Protein AF-A0A7J2INK3-F1 (afdb_monomer_lite)

Structure (mmCIF, N/CA/C/O backbone):
data_AF-A0A7J2INK3-F1
#
_entry.id   AF-A0A7J2INK3-F1
#
loop_
_atom_site.group_PDB
_atom_site.id
_atom_site.type_symbol
_atom_site.label_atom_id
_atom_site.label_alt_id
_atom_site.label_comp_id
_atom_site.label_asym_id
_atom_site.label_entity_id
_atom_site.label_seq_id
_atom_site.pdbx_PDB_ins_code
_atom_site.Cartn_x
_atom_site.Cartn_y
_atom_site.Cartn_z
_atom_site.occupancy
_atom_site.B_iso_or_equiv
_atom_site.auth_seq_id
_atom_site.auth_comp_id
_atom_site.auth_asym_id
_atom_site.auth_atom_id
_atom_site.pdbx_PDB_model_num
ATOM 1 N N . MET A 1 1 ? -22.963 15.774 12.350 1.00 59.06 1 MET A N 1
ATOM 2 C CA . MET A 1 1 ? -22.142 16.626 11.456 1.00 59.06 1 MET A CA 1
ATOM 3 C C . MET A 1 1 ? -20.642 16.340 11.586 1.00 59.06 1 MET A C 1
ATOM 5 O O . MET A 1 1 ? -20.064 15.889 10.609 1.00 59.06 1 MET A O 1
ATOM 9 N N . MET A 1 2 ? -20.010 16.485 12.764 1.00 74.62 2 MET A N 1
ATOM 10 C CA . MET A 1 2 ? -18.551 16.261 12.910 1.00 74.62 2 MET A CA 1
ATOM 11 C C . MET A 1 2 ? -18.065 14.839 12.560 1.00 74.62 2 MET A C 1
ATOM 13 O O . MET A 1 2 ? -16.979 14.672 12.016 1.00 74.62 2 MET A O 1
ATOM 17 N N . GLU A 1 3 ? -18.871 13.806 12.815 1.00 75.12 3 GLU A N 1
ATOM 18 C CA . GLU A 1 3 ? -18.500 12.414 12.516 1.00 75.12 3 GLU A CA 1
ATOM 19 C C . GLU A 1 3 ? -18.481 12.099 11.012 1.00 75.12 3 GLU A C 1
ATOM 21 O O . GLU A 1 3 ? -17.557 11.452 10.520 1.00 75.12 3 GLU A O 1
ATOM 26 N N . GLN A 1 4 ? -19.467 12.610 10.270 1.00 75.69 4 GLN A N 1
ATOM 27 C CA . GLN A 1 4 ? -19.528 12.472 8.813 1.00 75.69 4 GLN A CA 1
ATOM 28 C C . GLN A 1 4 ? -18.353 13.193 8.147 1.00 75.69 4 GLN A C 1
ATOM 30 O O . GLN A 1 4 ? -17.7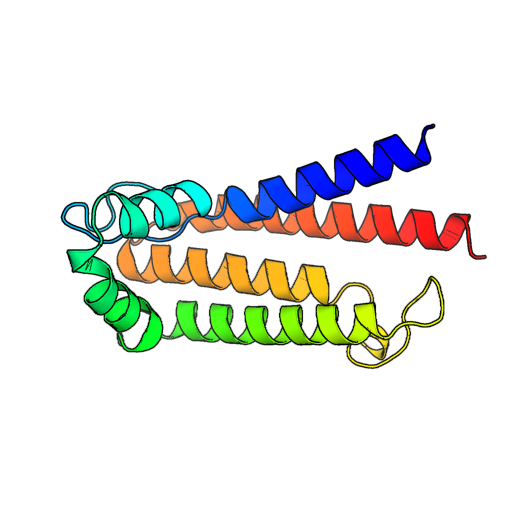30 12.630 7.252 1.00 75.69 4 GLN A O 1
ATOM 35 N N . VAL A 1 5 ? -17.994 14.383 8.645 1.00 77.19 5 VAL A N 1
ATOM 36 C CA . VAL A 1 5 ? -16.817 15.133 8.181 1.00 77.19 5 VAL A CA 1
ATOM 37 C C . VAL A 1 5 ? -15.531 14.341 8.435 1.00 77.19 5 VAL A C 1
ATOM 39 O O . VAL A 1 5 ? -14.746 14.160 7.510 1.00 77.19 5 VAL A O 1
ATOM 42 N N . ARG A 1 6 ? -15.332 13.773 9.635 1.00 82.31 6 ARG A N 1
ATOM 43 C CA . ARG A 1 6 ? -14.157 12.929 9.936 1.00 82.31 6 ARG A CA 1
ATOM 44 C C . ARG A 1 6 ? -14.067 11.721 9.007 1.00 82.31 6 ARG A C 1
ATOM 46 O O . ARG A 1 6 ? -12.996 11.433 8.482 1.00 82.31 6 ARG A O 1
ATOM 53 N N . LYS A 1 7 ? -15.179 11.005 8.818 1.00 81.94 7 LYS A N 1
ATOM 54 C CA . LYS A 1 7 ? -15.227 9.821 7.951 1.00 81.94 7 LYS A CA 1
ATOM 55 C C . LYS A 1 7 ? -14.923 10.190 6.498 1.00 81.94 7 LYS A C 1
ATOM 57 O O . LYS A 1 7 ? -14.147 9.491 5.855 1.00 81.94 7 LYS A O 1
ATOM 62 N N . ALA A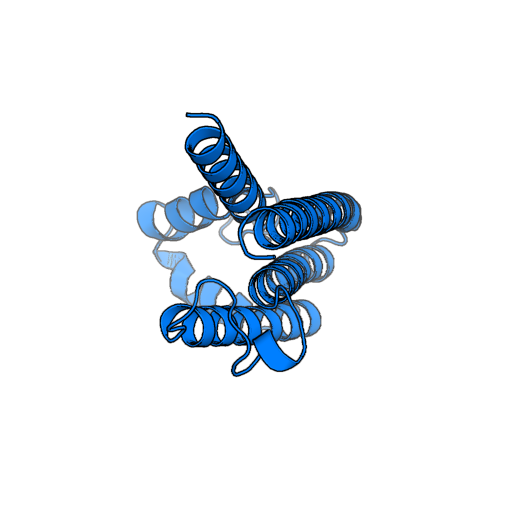 1 8 ? -15.468 11.305 6.010 1.00 79.06 8 ALA A N 1
ATOM 63 C CA . ALA A 1 8 ? -15.156 11.832 4.686 1.00 79.06 8 ALA A CA 1
ATOM 64 C C . ALA A 1 8 ? -13.663 12.167 4.554 1.00 79.06 8 ALA A C 1
ATOM 66 O O . ALA A 1 8 ? -13.025 11.694 3.621 1.00 79.06 8 ALA A O 1
ATOM 67 N N . VAL A 1 9 ? -13.079 12.882 5.522 1.00 80.75 9 VAL A N 1
ATOM 68 C CA . VAL A 1 9 ? -11.642 13.209 5.535 1.00 80.75 9 VAL A CA 1
ATOM 69 C C . VAL A 1 9 ? -10.783 11.944 5.569 1.00 80.75 9 VAL A C 1
ATOM 71 O O . VAL A 1 9 ? -9.865 11.815 4.771 1.00 80.75 9 VAL A O 1
ATOM 74 N N . SER A 1 10 ? -11.101 10.975 6.428 1.00 79.88 10 SER A N 1
ATOM 75 C CA . SER A 1 10 ? -10.382 9.695 6.514 1.00 79.88 10 SER A CA 1
ATOM 76 C C . SER A 1 10 ? -10.418 8.929 5.189 1.00 79.88 10 SER A C 1
ATOM 78 O O . SER A 1 10 ? -9.403 8.393 4.742 1.00 79.88 10 SER A O 1
ATOM 80 N N . ASN A 1 11 ? -11.576 8.902 4.528 1.00 80.25 11 ASN A N 1
ATOM 81 C CA . ASN A 1 11 ? -11.731 8.271 3.221 1.00 80.25 11 ASN A CA 1
ATOM 82 C C . ASN A 1 11 ? -10.950 9.019 2.136 1.00 80.25 11 ASN A C 1
ATOM 84 O O . ASN A 1 11 ? -10.282 8.382 1.328 1.00 80.25 11 ASN A O 1
ATOM 88 N N . ILE A 1 12 ? -10.991 10.354 2.133 1.00 81.31 12 ILE A N 1
ATOM 89 C CA . ILE A 1 12 ? -10.234 11.182 1.187 1.00 81.31 12 ILE A CA 1
ATOM 90 C C . ILE A 1 12 ? -8.735 10.954 1.374 1.00 81.31 12 ILE A C 1
ATOM 92 O O . ILE A 1 12 ? -8.048 10.673 0.401 1.00 81.31 12 ILE A O 1
ATOM 96 N N . VAL A 1 13 ? -8.232 11.003 2.610 1.00 81.62 13 VAL A N 1
ATOM 97 C CA . VAL A 1 13 ? -6.805 10.822 2.910 1.00 81.62 13 VAL A CA 1
ATOM 98 C C . VAL A 1 13 ? -6.353 9.406 2.564 1.00 81.62 13 VAL A C 1
ATOM 100 O O . VAL A 1 13 ? -5.342 9.252 1.896 1.00 81.62 13 VAL A O 1
ATOM 103 N N . SER A 1 14 ? -7.098 8.366 2.947 1.00 75.88 14 SER A N 1
ATOM 104 C CA . SER A 1 14 ? -6.736 6.981 2.594 1.00 75.88 14 SER A CA 1
ATOM 105 C C . SER A 1 14 ? -6.751 6.734 1.084 1.00 75.88 14 SER A C 1
ATOM 107 O O . SER A 1 14 ? -5.848 6.080 0.562 1.00 75.88 14 SER A O 1
ATOM 109 N N . THR A 1 15 ? -7.732 7.297 0.377 1.00 77.56 15 THR A N 1
ATOM 110 C CA . THR A 1 15 ? -7.835 7.217 -1.086 1.00 77.56 15 THR A CA 1
ATOM 111 C C . THR A 1 15 ? -6.697 7.981 -1.755 1.00 77.56 15 THR A C 1
ATOM 113 O O . THR A 1 15 ? -6.046 7.446 -2.646 1.00 77.56 15 THR A O 1
ATOM 116 N N . PHE A 1 16 ? -6.395 9.191 -1.284 1.00 79.50 16 PHE A N 1
ATOM 117 C CA . PHE A 1 16 ? -5.265 9.993 -1.748 1.00 79.50 16 PHE A CA 1
ATOM 118 C C . PHE A 1 16 ? -3.944 9.254 -1.540 1.00 79.50 16 PHE A C 1
ATOM 120 O O . PHE A 1 16 ? -3.195 9.083 -2.496 1.00 79.50 16 PHE A O 1
ATOM 127 N N . LEU A 1 17 ? -3.702 8.734 -0.331 1.00 79.69 17 LEU A N 1
ATOM 128 C CA . LEU A 1 17 ? -2.513 7.943 -0.027 1.00 79.69 17 LEU A CA 1
ATOM 129 C C . LEU A 1 17 ? -2.394 6.749 -0.967 1.00 79.69 17 LEU A C 1
ATOM 131 O O . LEU A 1 17 ? -1.298 6.481 -1.421 1.00 79.69 17 LEU A O 1
ATOM 135 N N . MET A 1 18 ? -3.488 6.067 -1.310 1.00 73.75 18 MET A N 1
ATOM 136 C CA . MET A 1 18 ? -3.448 4.927 -2.230 1.00 73.75 18 MET A CA 1
ATOM 137 C C . MET A 1 18 ? -3.226 5.334 -3.698 1.00 73.75 18 MET A C 1
ATOM 139 O O . MET A 1 18 ? -2.537 4.632 -4.431 1.00 73.75 18 MET A O 1
ATOM 143 N N . ILE A 1 19 ? -3.798 6.452 -4.148 1.00 70.81 19 ILE A N 1
ATOM 144 C CA . ILE A 1 19 ? -3.704 6.905 -5.548 1.00 70.81 19 ILE A CA 1
ATOM 145 C C . ILE A 1 19 ? -2.341 7.521 -5.850 1.00 70.81 19 ILE A C 1
ATOM 147 O O . ILE A 1 19 ? -1.807 7.322 -6.940 1.00 70.81 19 ILE A O 1
ATOM 151 N N . VAL A 1 20 ? -1.776 8.252 -4.887 1.00 69.38 20 VAL A N 1
ATOM 152 C CA . VAL A 1 20 ? -0.473 8.924 -5.006 1.00 69.38 20 VAL A CA 1
ATOM 153 C C . VAL A 1 20 ? 0.677 7.918 -4.968 1.00 69.38 20 VAL A C 1
ATOM 155 O O . VAL A 1 20 ? 1.836 8.297 -5.005 1.00 69.38 20 VAL A O 1
ATOM 158 N N . GLN A 1 21 ? 0.398 6.620 -4.932 1.00 68.81 21 GLN A N 1
ATOM 159 C CA . GLN A 1 21 ? 1.430 5.598 -4.999 1.00 68.81 21 GLN A CA 1
ATOM 160 C C . GLN A 1 21 ? 2.082 5.575 -6.374 1.00 68.81 21 GLN A C 1
ATOM 162 O O . GLN A 1 21 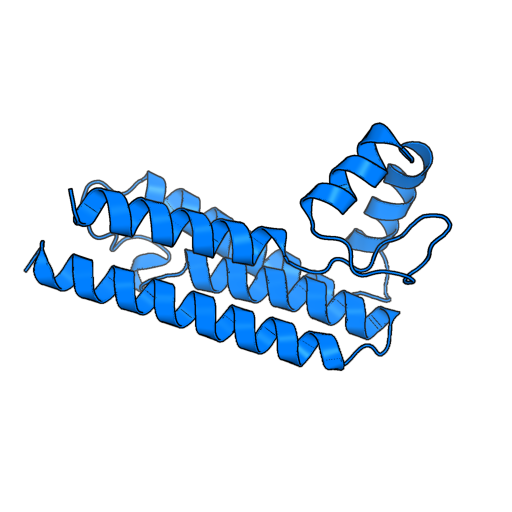? 1.440 5.791 -7.402 1.00 68.81 21 GLN A O 1
ATOM 167 N N . HIS A 1 22 ? 3.391 5.361 -6.351 1.00 67.62 22 HIS A N 1
ATOM 168 C CA . HIS A 1 22 ? 4.253 5.493 -7.511 1.00 67.62 22 HIS A CA 1
ATOM 169 C C . HIS A 1 22 ? 4.489 4.093 -8.072 1.00 67.62 22 HIS A C 1
ATOM 171 O O . HIS A 1 22 ? 5.104 3.263 -7.408 1.00 67.62 22 HIS A O 1
ATOM 177 N N . ILE A 1 23 ? 3.977 3.819 -9.271 1.00 63.94 23 ILE A N 1
ATOM 178 C CA . ILE A 1 23 ? 4.291 2.590 -10.008 1.00 63.94 23 ILE A CA 1
ATOM 179 C C . ILE A 1 23 ? 5.454 2.918 -10.948 1.00 63.94 23 ILE A C 1
ATOM 181 O O . ILE A 1 23 ? 5.406 3.959 -11.614 1.00 63.94 23 ILE A O 1
ATOM 185 N N . PRO A 1 24 ? 6.490 2.069 -11.039 1.00 59.56 24 PRO A N 1
ATOM 186 C CA . PRO A 1 24 ? 7.484 2.225 -12.088 1.00 59.56 24 PRO A CA 1
ATOM 187 C C . PRO A 1 24 ? 6.802 1.974 -13.436 1.00 59.56 24 PRO A C 1
ATOM 189 O O . PRO A 1 24 ? 6.445 0.845 -13.757 1.00 59.56 24 PRO A O 1
ATOM 192 N N . VAL A 1 25 ? 6.549 3.042 -14.196 1.00 56.94 25 VAL A N 1
ATOM 193 C CA . VAL A 1 25 ? 5.810 2.964 -15.465 1.00 56.94 25 VAL A CA 1
ATOM 194 C C . VAL A 1 25 ? 6.657 2.368 -16.582 1.00 56.94 25 VAL A C 1
ATOM 196 O O . VAL A 1 25 ? 7.845 2.697 -16.723 1.00 56.94 25 VAL A O 1
ATOM 199 N N . VAL A 1 26 ? 5.988 1.558 -17.412 1.00 54.09 26 VAL A N 1
ATOM 200 C CA . VAL A 1 26 ? 6.507 0.962 -18.641 1.00 54.09 26 VAL A CA 1
ATOM 201 C C . VAL A 1 26 ? 5.543 1.157 -19.837 1.00 54.09 26 VAL A C 1
ATOM 203 O O . VAL A 1 26 ? 4.361 1.459 -19.683 1.00 54.09 26 VAL A O 1
ATOM 206 N N . GLY A 1 27 ? 6.159 1.170 -21.025 1.00 57.12 27 GLY A N 1
ATOM 207 C CA . GLY A 1 27 ? 5.789 1.754 -22.322 1.00 57.12 27 GLY A CA 1
ATOM 208 C C . GLY A 1 27 ? 7.090 2.280 -22.979 1.00 57.12 27 GLY A C 1
ATOM 209 O O . GLY A 1 27 ? 8.168 2.013 -22.445 1.00 57.12 27 GLY A O 1
ATOM 210 N N . PRO A 1 28 ? 7.084 3.095 -24.056 1.00 46.69 28 PRO A N 1
ATOM 211 C CA . PRO A 1 28 ? 8.320 3.709 -24.590 1.00 46.69 28 PRO A CA 1
ATOM 212 C C . PRO A 1 28 ? 9.057 4.608 -23.573 1.00 46.69 28 PRO A C 1
ATOM 214 O O . PRO A 1 28 ? 10.224 4.947 -23.750 1.00 46.69 28 PRO A O 1
ATOM 217 N N . TRP A 1 29 ? 8.390 4.955 -22.473 1.00 52.16 29 TRP A N 1
ATOM 218 C CA . TRP A 1 29 ? 8.870 5.827 -21.405 1.00 52.16 29 TRP A CA 1
ATOM 219 C C . TRP A 1 29 ? 9.417 5.059 -20.200 1.00 52.16 29 TRP A C 1
ATOM 221 O O . TRP A 1 29 ? 9.220 5.500 -19.066 1.00 52.16 29 TRP A O 1
ATOM 231 N N . TYR A 1 30 ? 10.089 3.923 -20.440 1.00 51.66 30 TYR A N 1
ATOM 232 C CA . TYR A 1 30 ? 10.717 3.077 -19.418 1.00 51.66 30 TYR A CA 1
ATOM 233 C C . TYR A 1 30 ? 11.383 3.917 -18.306 1.00 51.66 30 TYR A C 1
ATOM 235 O O . TYR A 1 30 ? 12.475 4.481 -18.440 1.00 51.66 30 TYR A O 1
ATOM 243 N N . GLY A 1 31 ? 10.671 3.999 -17.179 1.00 47.53 31 GLY A N 1
ATOM 244 C CA . GLY A 1 31 ? 11.017 4.669 -15.931 1.00 47.53 31 GLY A CA 1
ATOM 245 C C . GLY A 1 31 ? 11.265 6.184 -15.952 1.00 47.53 31 GLY A C 1
ATOM 246 O O . GLY A 1 31 ? 12.032 6.654 -15.113 1.00 47.53 31 GLY A O 1
ATOM 247 N N . ILE A 1 32 ? 10.730 6.972 -16.883 1.00 40.03 32 ILE A N 1
ATOM 248 C CA . ILE A 1 32 ? 10.977 8.427 -16.814 1.00 40.03 32 ILE A CA 1
ATOM 249 C C . ILE A 1 32 ? 10.066 9.145 -15.813 1.00 40.03 32 ILE A C 1
ATOM 251 O O . ILE A 1 32 ? 10.506 10.154 -15.279 1.00 40.03 32 ILE A O 1
ATOM 255 N N . MET A 1 33 ? 8.875 8.654 -15.448 1.00 38.12 33 MET A N 1
ATOM 256 C CA . MET A 1 33 ? 8.031 9.40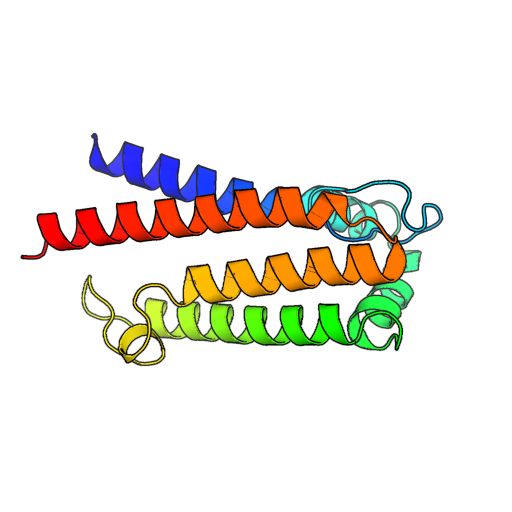3 -14.503 1.00 38.12 33 MET A CA 1
ATOM 257 C C . MET A 1 33 ? 7.180 8.525 -13.592 1.00 38.12 33 MET A C 1
ATOM 259 O O . MET A 1 33 ? 6.615 7.508 -13.986 1.00 38.12 33 MET A O 1
ATOM 263 N N . THR A 1 34 ? 7.090 8.981 -12.351 1.00 55.16 34 THR A N 1
ATOM 264 C CA . THR A 1 34 ? 6.267 8.468 -11.268 1.00 55.16 34 THR A CA 1
ATOM 265 C C . THR A 1 34 ? 4.824 8.911 -11.468 1.00 55.16 34 THR A C 1
ATOM 267 O O . THR A 1 34 ? 4.438 10.021 -11.096 1.00 55.16 34 THR A O 1
ATOM 270 N N . ILE A 1 35 ? 4.033 8.070 -12.122 1.00 58.12 35 ILE A N 1
ATOM 271 C CA . ILE A 1 35 ? 2.646 8.390 -12.445 1.00 58.12 35 ILE A CA 1
ATOM 272 C C . ILE A 1 35 ? 1.735 7.843 -11.330 1.00 58.12 35 ILE A C 1
ATOM 274 O O . ILE A 1 35 ? 1.874 6.672 -10.969 1.00 58.12 35 ILE A O 1
ATOM 278 N N . PRO A 1 36 ? 0.795 8.646 -10.790 1.00 68.31 36 PRO A N 1
ATOM 279 C CA . PRO A 1 36 ? -0.247 8.155 -9.891 1.00 68.31 36 PRO A CA 1
ATOM 280 C C . PRO A 1 36 ? -0.952 6.926 -10.470 1.00 68.31 36 PRO A C 1
ATOM 282 O O . PRO A 1 36 ? -1.251 6.898 -11.666 1.00 68.31 36 PRO A O 1
ATOM 285 N N . ILE A 1 37 ? -1.292 5.949 -9.625 1.00 70.75 37 ILE A N 1
ATOM 286 C CA . ILE A 1 37 ? -1.859 4.651 -10.045 1.00 70.75 37 ILE A CA 1
ATOM 287 C C . ILE A 1 37 ? -3.003 4.798 -11.063 1.00 70.75 37 ILE A C 1
ATOM 289 O O . ILE A 1 37 ? -3.079 4.053 -12.038 1.00 70.75 37 ILE A O 1
ATOM 293 N N . ILE A 1 38 ? -3.893 5.774 -10.864 1.00 71.75 38 ILE A N 1
ATOM 294 C CA . ILE A 1 38 ? -5.029 6.008 -11.768 1.00 71.75 38 ILE A CA 1
ATOM 295 C C . ILE A 1 38 ? -4.557 6.407 -13.165 1.00 71.75 38 ILE A C 1
ATOM 297 O O . ILE A 1 38 ? -5.045 5.871 -14.157 1.00 71.75 38 ILE A O 1
ATOM 301 N N . ILE A 1 39 ? -3.612 7.340 -13.246 1.00 75.19 39 ILE A N 1
ATOM 302 C CA . ILE A 1 39 ? -3.105 7.833 -14.525 1.00 75.19 39 ILE A CA 1
ATOM 303 C C . ILE A 1 39 ? -2.327 6.713 -15.227 1.00 75.19 39 ILE A C 1
ATOM 305 O O . ILE A 1 39 ? -2.448 6.576 -16.442 1.00 75.19 39 ILE A O 1
ATOM 309 N N . TYR A 1 40 ? -1.623 5.853 -14.482 1.00 75.50 40 TYR A N 1
ATOM 310 C CA . TYR A 1 40 ? -0.993 4.655 -15.042 1.00 75.50 40 TYR A CA 1
ATOM 311 C C . TYR A 1 40 ? -2.023 3.746 -15.726 1.00 75.50 40 TYR A C 1
ATOM 313 O O . TYR A 1 40 ? -1.892 3.472 -16.918 1.00 75.50 40 TYR A O 1
ATOM 321 N N . PHE A 1 41 ? -3.091 3.349 -15.023 1.00 76.75 41 PHE A N 1
ATOM 322 C CA . PHE A 1 41 ? -4.113 2.477 -15.613 1.00 76.75 41 PHE A CA 1
ATOM 323 C C . PHE A 1 41 ? -4.824 3.124 -16.801 1.00 76.75 41 PHE A C 1
ATOM 325 O O . PHE A 1 41 ? -5.041 2.458 -17.807 1.00 76.75 41 PHE A O 1
ATOM 332 N N . VAL A 1 42 ? -5.149 4.417 -16.724 1.00 82.00 42 VAL A N 1
ATOM 333 C CA . VAL A 1 42 ? -5.733 5.156 -17.856 1.00 82.00 42 VAL A CA 1
ATOM 334 C C . VAL A 1 42 ? -4.794 5.136 -19.062 1.00 82.00 42 VAL A C 1
ATOM 336 O O . VAL A 1 42 ? -5.241 4.894 -20.180 1.00 82.00 42 VAL A O 1
ATOM 339 N N . THR A 1 43 ? -3.497 5.339 -18.842 1.00 78.94 43 THR A N 1
ATOM 340 C CA . THR A 1 43 ? -2.498 5.369 -19.916 1.00 78.94 43 THR A CA 1
ATOM 341 C C . THR A 1 43 ? -2.357 3.995 -20.569 1.00 78.94 43 THR A C 1
ATOM 343 O O . THR A 1 43 ? -2.477 3.881 -21.785 1.00 78.94 43 THR A O 1
ATOM 346 N N . VAL A 1 44 ? -2.179 2.937 -19.778 1.00 79.25 44 VAL A N 1
ATOM 347 C CA . VAL A 1 44 ? -2.016 1.568 -20.296 1.00 79.25 44 VAL A CA 1
ATOM 348 C C . VAL A 1 44 ? -3.293 1.055 -20.967 1.00 79.25 44 VAL A C 1
ATOM 350 O O . VAL A 1 44 ? -3.215 0.399 -21.997 1.00 79.25 44 VAL A O 1
ATOM 353 N N . LEU A 1 45 ? -4.477 1.354 -20.426 1.00 84.00 45 LEU A N 1
ATOM 354 C CA . LEU A 1 45 ? -5.733 0.818 -20.961 1.00 84.00 45 LEU A CA 1
ATOM 355 C C . LEU A 1 45 ? -6.277 1.610 -22.154 1.00 84.00 45 LEU A C 1
ATOM 357 O O . LEU A 1 45 ? -6.868 1.007 -23.046 1.00 84.00 45 LEU A O 1
ATOM 361 N N . LEU A 1 46 ? -6.135 2.942 -22.156 1.00 86.38 46 LEU A N 1
ATOM 362 C CA . LEU A 1 46 ? -6.767 3.804 -23.164 1.00 86.38 46 LEU A CA 1
ATOM 363 C C . LEU A 1 46 ? -5.790 4.354 -24.205 1.00 86.38 46 LEU A C 1
ATOM 365 O O . LEU A 1 46 ? -6.218 4.642 -25.319 1.00 86.38 46 LEU A O 1
ATOM 369 N N . VAL A 1 47 ? -4.512 4.532 -23.853 1.00 84.94 47 VAL A N 1
ATOM 370 C CA . VAL A 1 47 ? -3.512 5.159 -24.738 1.00 84.94 47 VAL A CA 1
ATOM 371 C C . VAL A 1 47 ? -2.583 4.117 -25.357 1.00 84.94 47 VAL A C 1
ATOM 373 O O . VAL A 1 47 ? -2.298 4.198 -26.546 1.00 84.94 47 VAL A O 1
ATOM 376 N N . HIS A 1 48 ? -2.146 3.141 -24.558 1.00 83.25 48 HIS A N 1
ATOM 377 C CA . HIS A 1 48 ? -1.115 2.162 -24.912 1.00 83.25 48 HIS A CA 1
ATOM 378 C C . HIS A 1 48 ? -1.535 0.699 -24.650 1.00 83.25 48 HIS A C 1
ATOM 380 O O . HIS A 1 48 ? -0.801 -0.045 -23.984 1.00 83.25 48 HIS A O 1
ATOM 386 N N . PRO A 1 49 ? -2.706 0.250 -25.148 1.00 87.25 49 PRO A N 1
ATOM 387 C CA . PRO A 1 49 ? -3.208 -1.103 -24.897 1.00 87.25 49 PRO A CA 1
ATOM 388 C C . PRO A 1 49 ? -2.291 -2.206 -25.444 1.00 87.25 49 PRO A C 1
ATOM 390 O O . PRO A 1 49 ? -2.292 -3.326 -24.927 1.00 87.25 49 PRO A O 1
ATOM 393 N N . GLU A 1 50 ? -1.475 -1.905 -26.454 1.00 86.12 50 GLU A N 1
ATOM 394 C CA . GLU A 1 50 ? -0.501 -2.823 -27.044 1.00 86.12 50 GLU A CA 1
ATOM 395 C C . GLU A 1 50 ? 0.561 -3.311 -26.045 1.00 86.12 50 GLU A C 1
ATOM 397 O O . GLU A 1 50 ? 1.102 -4.404 -26.217 1.00 86.12 50 GLU A O 1
ATOM 402 N N . PHE A 1 51 ? 0.815 -2.557 -24.970 1.00 82.69 51 PHE A N 1
ATOM 403 C CA . PHE A 1 51 ? 1.806 -2.911 -23.952 1.00 82.69 51 PHE A CA 1
ATOM 404 C C . PHE A 1 51 ? 1.236 -3.741 -22.792 1.00 82.69 51 PHE A C 1
ATOM 406 O O . PHE A 1 51 ? 2.015 -4.246 -21.986 1.00 82.69 51 PHE A O 1
ATOM 413 N N . ILE A 1 52 ? -0.084 -3.960 -22.700 1.00 83.19 52 ILE A N 1
ATOM 414 C CA . ILE A 1 52 ? -0.715 -4.667 -21.562 1.00 83.19 52 ILE A CA 1
ATOM 415 C C . ILE A 1 52 ? -0.058 -6.028 -21.290 1.00 83.19 52 ILE A C 1
ATOM 417 O O . ILE A 1 52 ? 0.215 -6.377 -20.141 1.00 83.19 52 ILE A O 1
ATOM 421 N N . SER A 1 53 ? 0.213 -6.810 -22.336 1.00 83.62 53 SER A N 1
ATOM 422 C CA . SER A 1 53 ? 0.825 -8.135 -22.193 1.00 83.62 53 SER A CA 1
ATOM 423 C C . SER A 1 53 ? 2.257 -8.049 -21.661 1.00 83.62 53 SER A C 1
ATOM 425 O O . SER A 1 53 ? 2.614 -8.795 -20.747 1.00 83.62 53 SER A O 1
ATOM 427 N N . SER A 1 54 ? 3.063 -7.114 -22.173 1.00 80.88 54 SER A N 1
ATOM 428 C CA . SER A 1 54 ? 4.418 -6.867 -21.678 1.00 80.88 54 SER A CA 1
ATOM 429 C C . SER A 1 54 ? 4.424 -6.326 -20.249 1.00 80.88 54 SER A C 1
ATOM 431 O O . SER A 1 54 ? 5.266 -6.757 -19.465 1.00 80.88 54 SER A O 1
ATOM 433 N N . GLU A 1 55 ? 3.463 -5.474 -19.878 1.00 78.00 55 GLU A N 1
ATOM 434 C CA . GLU A 1 55 ? 3.312 -4.950 -18.514 1.00 78.00 55 GLU A CA 1
ATOM 435 C C . GLU A 1 55 ? 3.035 -6.081 -17.528 1.00 78.00 55 GLU A C 1
ATOM 437 O O . GLU A 1 55 ? 3.736 -6.238 -16.528 1.00 78.00 55 GLU A O 1
ATOM 442 N N . LEU A 1 56 ? 2.040 -6.919 -17.832 1.00 81.81 56 LEU A N 1
ATOM 443 C CA . LEU A 1 56 ? 1.721 -8.078 -17.006 1.00 81.81 56 LEU A CA 1
ATOM 444 C C . LEU A 1 56 ? 2.913 -9.033 -16.939 1.00 81.81 56 LEU A C 1
ATOM 446 O O . LEU A 1 56 ? 3.234 -9.543 -15.865 1.00 81.81 56 LEU A O 1
ATOM 450 N N . SER A 1 57 ? 3.611 -9.234 -18.059 1.00 83.94 57 SER A N 1
ATOM 451 C CA . SER A 1 57 ? 4.801 -10.077 -18.082 1.00 83.94 57 SER A CA 1
ATOM 452 C C . SER A 1 57 ? 5.901 -9.548 -17.168 1.00 83.94 57 SER A C 1
ATOM 454 O O . SER A 1 57 ? 6.511 -10.301 -16.406 1.00 83.94 57 SER A O 1
ATOM 456 N N . LEU A 1 58 ? 6.146 -8.245 -17.218 1.00 79.44 58 LEU A N 1
ATOM 457 C CA . LEU A 1 58 ? 7.169 -7.598 -16.423 1.00 79.44 58 LEU A CA 1
ATOM 458 C C . LEU A 1 58 ? 6.799 -7.615 -14.932 1.00 79.44 58 LEU A C 1
ATOM 460 O O . LEU A 1 58 ? 7.594 -8.064 -14.106 1.00 79.44 58 LEU A O 1
ATOM 464 N N . LEU A 1 59 ? 5.579 -7.201 -14.589 1.00 77.19 59 LEU A N 1
ATOM 465 C CA . LEU A 1 59 ? 5.116 -7.118 -13.205 1.00 77.19 59 LEU A CA 1
ATOM 466 C C . LEU A 1 59 ? 5.014 -8.494 -12.543 1.00 77.19 59 LEU A C 1
ATOM 468 O O . LEU A 1 59 ? 5.404 -8.631 -11.385 1.00 77.19 59 LEU A O 1
ATOM 472 N N . PHE A 1 60 ? 4.534 -9.522 -13.250 1.00 80.56 60 PHE A N 1
ATOM 473 C CA . PHE A 1 60 ? 4.259 -10.832 -12.648 1.00 80.56 60 PHE A CA 1
ATOM 474 C C . PHE A 1 60 ? 5.344 -11.886 -12.877 1.00 80.56 60 PHE A C 1
ATOM 476 O O . PHE A 1 60 ? 5.477 -12.771 -12.031 1.00 80.56 60 PHE A O 1
ATOM 483 N N . PHE A 1 61 ? 6.158 -11.781 -13.934 1.00 84.88 61 PHE A N 1
ATOM 484 C CA . PHE A 1 61 ? 7.129 -12.829 -14.291 1.00 84.88 61 PHE A CA 1
ATOM 485 C C . PHE A 1 61 ? 8.588 -12.361 -14.388 1.00 84.88 61 PHE A C 1
ATOM 487 O O . PHE A 1 61 ? 9.482 -13.204 -14.420 1.00 84.88 61 PHE A O 1
ATOM 494 N N . SER A 1 62 ? 8.878 -11.055 -14.360 1.00 83.19 62 SER A N 1
ATOM 495 C CA . SER A 1 62 ? 10.269 -10.578 -14.402 1.00 83.19 62 SER A CA 1
ATOM 496 C C . SER A 1 62 ? 11.070 -10.981 -13.162 1.00 83.19 62 SER A C 1
ATOM 498 O O . SER A 1 62 ? 10.565 -10.936 -12.037 1.00 83.19 62 SER A O 1
ATOM 500 N N . TRP A 1 63 ? 12.344 -11.320 -13.357 1.00 84.94 63 TRP A N 1
ATOM 501 C CA . TRP A 1 63 ? 13.307 -11.540 -12.273 1.00 84.94 63 TRP A CA 1
ATOM 502 C C . TRP A 1 63 ? 13.820 -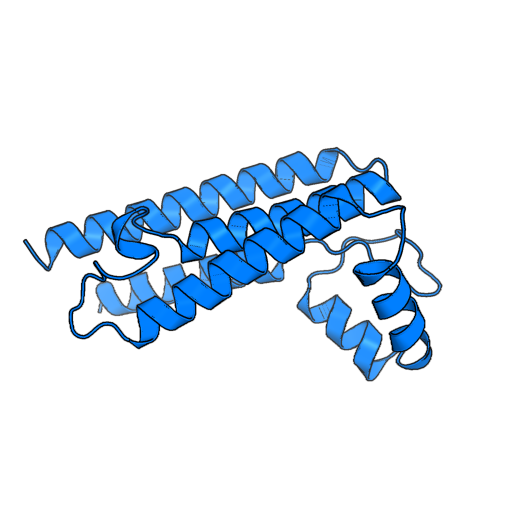10.230 -11.661 1.00 84.94 63 TRP A C 1
ATOM 504 O O . TRP A 1 63 ? 14.354 -10.249 -10.559 1.00 84.94 63 TRP A O 1
ATOM 514 N N . HIS A 1 64 ? 13.633 -9.088 -12.333 1.00 82.06 64 HIS A N 1
ATOM 515 C CA . HIS A 1 64 ? 14.067 -7.788 -11.807 1.00 82.06 64 HIS A CA 1
ATOM 516 C C . HIS A 1 64 ? 13.273 -7.336 -10.576 1.00 82.06 64 HIS A C 1
ATOM 518 O O . HIS A 1 64 ? 13.785 -6.552 -9.793 1.00 82.06 64 HIS A O 1
ATOM 524 N N . PHE A 1 65 ? 12.037 -7.817 -10.403 1.00 86.50 65 PHE A N 1
ATOM 525 C CA . PHE A 1 65 ? 11.091 -7.287 -9.413 1.00 86.50 65 PHE A CA 1
ATOM 526 C C . PHE A 1 65 ? 10.730 -8.281 -8.317 1.00 86.50 65 PHE A C 1
ATOM 528 O O . PHE A 1 65 ? 9.613 -8.267 -7.809 1.00 86.50 65 PHE A O 1
ATOM 535 N N . ILE A 1 66 ? 11.617 -9.216 -7.979 1.00 89.50 66 ILE A N 1
ATOM 536 C CA . ILE A 1 66 ? 11.275 -10.302 -7.050 1.00 89.50 66 ILE A CA 1
ATOM 537 C C . ILE A 1 66 ? 10.919 -9.748 -5.667 1.00 89.50 66 ILE A C 1
ATOM 539 O O . ILE A 1 66 ? 9.903 -10.162 -5.097 1.00 89.50 66 ILE A O 1
ATOM 543 N N . PHE A 1 67 ? 11.694 -8.805 -5.124 1.00 91.25 67 PHE A N 1
ATOM 544 C CA . PHE A 1 67 ? 11.427 -8.282 -3.783 1.00 91.25 67 PHE A CA 1
ATOM 545 C C . PHE A 1 67 ? 10.198 -7.378 -3.787 1.00 91.25 67 PHE A C 1
ATOM 547 O O . PHE A 1 67 ? 9.285 -7.579 -2.980 1.00 91.25 67 PHE A O 1
ATOM 554 N N . GLY A 1 68 ? 10.107 -6.452 -4.743 1.00 90.81 68 GLY A N 1
ATOM 555 C CA . GLY A 1 68 ? 8.924 -5.613 -4.884 1.00 90.81 68 GLY A CA 1
ATOM 556 C C . GLY A 1 68 ? 7.643 -6.423 -5.115 1.00 90.81 68 GLY A C 1
ATOM 557 O O . GLY A 1 68 ? 6.623 -6.169 -4.469 1.00 90.81 68 GLY A O 1
ATOM 558 N N . ARG A 1 69 ? 7.691 -7.467 -5.954 1.00 90.19 69 ARG A N 1
ATOM 559 C CA . ARG A 1 69 ? 6.542 -8.343 -6.261 1.00 90.19 69 ARG A CA 1
ATOM 560 C C . ARG A 1 69 ? 6.106 -9.168 -5.072 1.00 90.19 69 ARG A C 1
ATOM 562 O O . ARG A 1 69 ? 4.909 -9.268 -4.816 1.00 90.19 69 ARG A O 1
ATOM 569 N N . THR A 1 70 ? 7.046 -9.776 -4.359 1.00 93.75 70 THR A N 1
ATOM 570 C CA . THR A 1 70 ? 6.708 -10.590 -3.184 1.00 93.75 70 THR A CA 1
ATOM 571 C C . THR A 1 70 ? 6.035 -9.739 -2.112 1.00 93.75 70 THR A C 1
ATOM 573 O O . THR A 1 70 ? 4.998 -10.150 -1.590 1.00 93.75 70 THR A O 1
ATOM 576 N N . MET A 1 71 ? 6.537 -8.525 -1.860 1.00 94.69 71 MET A N 1
ATOM 577 C CA . MET A 1 71 ? 5.881 -7.570 -0.964 1.00 94.69 71 MET A CA 1
ATOM 578 C C . MET A 1 71 ? 4.505 -7.163 -1.486 1.00 94.69 71 MET A C 1
ATOM 580 O O . MET A 1 71 ? 3.522 -7.307 -0.762 1.00 94.69 71 MET A O 1
ATOM 584 N N . PHE A 1 72 ? 4.394 -6.756 -2.751 1.00 91.56 72 PHE A N 1
ATOM 585 C CA . PHE A 1 72 ? 3.113 -6.390 -3.356 1.00 91.56 72 PHE A CA 1
ATOM 586 C C . PHE A 1 72 ? 2.053 -7.495 -3.195 1.00 91.56 72 PHE A C 1
ATOM 588 O O . PHE A 1 72 ? 0.960 -7.236 -2.688 1.00 91.56 72 PHE A O 1
ATOM 595 N N . LEU A 1 73 ? 2.381 -8.738 -3.561 1.00 93.62 73 LEU A N 1
ATOM 596 C CA . LEU A 1 73 ? 1.457 -9.874 -3.482 1.00 93.62 73 LEU A CA 1
ATOM 597 C C . LEU A 1 73 ? 1.094 -10.229 -2.034 1.00 93.62 73 LEU A C 1
ATOM 599 O O . LEU A 1 73 ? -0.072 -10.520 -1.746 1.00 93.62 73 LEU A O 1
ATOM 603 N N . ALA A 1 74 ? 2.059 -10.178 -1.112 1.00 96.62 74 ALA A N 1
ATOM 604 C CA . ALA A 1 74 ? 1.810 -10.414 0.308 1.00 96.62 74 ALA A CA 1
ATOM 605 C C . ALA A 1 74 ? 0.869 -9.348 0.891 1.00 96.62 74 ALA A C 1
ATOM 607 O O . ALA A 1 74 ? -0.133 -9.682 1.530 1.00 96.62 74 ALA A O 1
ATOM 608 N N . GLY A 1 75 ? 1.143 -8.071 0.616 1.00 96.12 75 GLY A N 1
ATOM 609 C CA . GLY A 1 75 ? 0.309 -6.952 1.046 1.00 96.12 75 GLY A CA 1
ATOM 610 C C . GLY A 1 75 ? -1.102 -7.025 0.470 1.00 96.12 75 GLY A C 1
ATOM 611 O O . GLY A 1 75 ? -2.076 -6.872 1.210 1.00 96.12 75 GLY A O 1
ATOM 612 N N . LEU A 1 76 ? -1.224 -7.333 -0.825 1.00 94.06 76 LEU A N 1
ATOM 613 C CA . LEU A 1 76 ? -2.512 -7.482 -1.499 1.00 94.06 76 LEU A CA 1
ATOM 614 C C . LEU A 1 76 ? -3.325 -8.618 -0.871 1.00 94.06 76 LEU A C 1
ATOM 616 O O . LEU A 1 76 ? -4.511 -8.449 -0.591 1.00 94.06 76 LEU A O 1
ATOM 620 N N . THR A 1 77 ? -2.681 -9.748 -0.575 1.00 96.81 77 THR A N 1
ATOM 621 C CA . THR A 1 77 ? -3.327 -10.882 0.099 1.00 96.81 77 THR A CA 1
ATOM 622 C C . THR A 1 77 ? -3.838 -10.486 1.485 1.00 96.81 77 THR A C 1
ATOM 624 O O . THR A 1 77 ? -5.003 -10.732 1.803 1.00 96.81 77 THR A O 1
ATOM 627 N N . ILE A 1 78 ? -3.010 -9.814 2.294 1.00 97.19 78 ILE A N 1
ATOM 628 C CA . ILE A 1 78 ? -3.407 -9.315 3.621 1.00 97.19 78 ILE A CA 1
ATOM 629 C C . ILE A 1 78 ? -4.591 -8.349 3.502 1.00 97.19 78 ILE A C 1
ATOM 631 O O . ILE A 1 78 ? -5.564 -8.484 4.244 1.00 97.19 78 ILE A O 1
ATOM 635 N N . PHE A 1 79 ? -4.540 -7.408 2.557 1.00 95.12 79 PHE A N 1
ATOM 636 C CA . PHE A 1 79 ? -5.604 -6.431 2.340 1.00 95.12 79 PHE A CA 1
ATOM 637 C C . PHE A 1 79 ? -6.928 -7.093 1.938 1.00 95.12 79 PHE A C 1
ATOM 639 O O . PHE A 1 79 ? -7.972 -6.771 2.507 1.00 95.12 79 PHE A O 1
ATOM 646 N N . LEU A 1 80 ? -6.905 -8.044 1.001 1.00 95.50 80 LEU A N 1
ATOM 647 C CA . LEU A 1 80 ? -8.109 -8.745 0.545 1.00 95.50 80 LEU A CA 1
ATOM 648 C C . LEU A 1 80 ? -8.717 -9.619 1.649 1.00 95.50 80 LEU A C 1
ATOM 650 O O . LEU A 1 80 ? -9.940 -9.626 1.827 1.00 95.50 80 LEU A O 1
ATOM 654 N N . LEU A 1 81 ? -7.883 -10.310 2.431 1.00 95.50 81 LEU A N 1
ATOM 655 C CA . LEU A 1 81 ? -8.335 -11.065 3.600 1.00 95.50 81 LEU A CA 1
ATOM 656 C C . LEU A 1 81 ? -8.930 -10.138 4.665 1.00 95.50 81 LEU A C 1
ATOM 658 O O . LEU A 1 81 ? -10.022 -10.414 5.162 1.00 95.50 81 LEU A O 1
ATOM 662 N N . ALA A 1 82 ? -8.275 -9.010 4.953 1.00 94.25 82 ALA A N 1
ATOM 663 C CA . ALA A 1 82 ? -8.786 -7.995 5.868 1.00 94.25 82 ALA A CA 1
ATOM 664 C C . ALA A 1 82 ? -10.144 -7.466 5.394 1.00 94.25 82 ALA A C 1
ATOM 666 O O . ALA A 1 82 ? -11.104 -7.465 6.158 1.00 94.25 82 ALA A O 1
ATOM 667 N N . LEU A 1 83 ? -10.277 -7.110 4.116 1.00 92.81 83 LEU A N 1
ATOM 668 C CA . LEU A 1 83 ? -11.539 -6.649 3.543 1.00 92.81 83 LEU A CA 1
ATOM 669 C C . LEU A 1 83 ? -12.639 -7.715 3.652 1.00 92.81 83 LEU A C 1
ATOM 671 O O . LEU A 1 83 ? -13.773 -7.398 4.018 1.00 92.81 83 LEU A O 1
ATOM 675 N N . SER A 1 84 ? -12.308 -8.978 3.379 1.00 93.44 84 SER A N 1
ATOM 676 C CA . SER A 1 84 ? -13.234 -10.105 3.523 1.00 93.44 84 SER A CA 1
ATOM 677 C C . SER A 1 84 ? -13.681 -10.300 4.977 1.00 93.44 84 SER A C 1
ATOM 679 O O . SER A 1 84 ? -14.882 -10.386 5.242 1.00 93.44 84 SER A O 1
ATOM 681 N N . ASN A 1 85 ? -12.749 -10.295 5.938 1.00 91.94 85 ASN A N 1
ATOM 682 C CA . ASN A 1 85 ? -13.069 -10.380 7.366 1.00 91.94 85 ASN A CA 1
ATOM 683 C C . ASN A 1 85 ? -13.919 -9.188 7.825 1.00 91.94 85 ASN A C 1
ATOM 685 O O . ASN A 1 85 ? -14.913 -9.375 8.522 1.00 91.94 85 ASN A O 1
ATOM 689 N N . PHE A 1 86 ? -13.572 -7.979 7.385 1.00 89.00 86 PHE A N 1
ATOM 690 C CA . PHE A 1 86 ? -14.280 -6.754 7.735 1.00 89.00 86 PHE A CA 1
ATOM 691 C C . PHE A 1 86 ? -15.718 -6.755 7.218 1.00 89.00 86 PHE A C 1
ATOM 693 O O . PHE A 1 86 ? -16.617 -6.330 7.938 1.00 89.00 86 PHE A O 1
ATOM 700 N N . ARG A 1 87 ? -15.964 -7.251 5.998 1.00 89.00 87 ARG A N 1
ATOM 701 C CA . ARG A 1 87 ? -17.319 -7.378 5.430 1.00 89.00 87 ARG A CA 1
ATOM 702 C C . ARG A 1 87 ? -18.193 -8.384 6.179 1.00 89.00 87 ARG A C 1
ATOM 704 O O . ARG A 1 87 ? -19.405 -8.222 6.190 1.00 89.00 87 ARG A O 1
ATOM 711 N N . LYS A 1 88 ? -17.588 -9.399 6.799 1.00 88.19 88 LYS A N 1
ATOM 712 C CA . LYS A 1 88 ? -18.292 -10.434 7.574 1.00 88.19 88 LYS A CA 1
ATOM 713 C C . LYS A 1 88 ? -18.563 -10.035 9.028 1.00 88.19 88 LYS A C 1
ATOM 715 O O . LYS A 1 88 ? -19.148 -10.827 9.762 1.00 88.19 88 LYS A O 1
ATOM 720 N N . ARG A 1 89 ? -18.124 -8.852 9.474 1.00 86.19 89 ARG A N 1
ATOM 721 C CA . ARG A 1 89 ? -18.330 -8.420 10.861 1.00 86.19 89 ARG A CA 1
ATOM 722 C C . ARG A 1 89 ? -19.814 -8.175 11.140 1.00 86.19 89 ARG A C 1
ATOM 724 O O . ARG A 1 89 ? -20.504 -7.547 10.342 1.00 86.19 89 ARG A O 1
ATOM 731 N N . THR A 1 90 ? -20.272 -8.627 12.299 1.00 84.12 90 THR A N 1
ATOM 732 C CA . THR A 1 90 ? -21.628 -8.373 12.810 1.00 84.12 90 THR A CA 1
ATOM 733 C C . THR A 1 90 ? -21.664 -7.214 13.803 1.00 84.12 90 THR A C 1
ATOM 735 O O . THR A 1 90 ? -22.713 -6.620 14.026 1.00 84.12 90 THR A O 1
ATOM 738 N N . THR A 1 91 ? -20.512 -6.857 14.371 1.00 84.38 91 THR A N 1
ATOM 739 C CA . THR A 1 91 ? -20.340 -5.775 15.342 1.00 84.38 91 THR A CA 1
ATOM 740 C C . THR A 1 91 ? -19.508 -4.625 14.767 1.00 84.38 91 THR A C 1
ATOM 742 O O . THR A 1 91 ? -18.727 -4.829 13.831 1.00 84.38 91 THR A O 1
ATOM 745 N N . PRO A 1 92 ? -19.621 -3.404 15.327 1.00 79.06 92 PRO A N 1
ATOM 746 C CA . PRO A 1 92 ? -18.793 -2.267 14.918 1.00 79.06 92 PRO A CA 1
ATOM 747 C C . PRO A 1 92 ? -17.289 -2.550 15.024 1.00 79.06 92 PRO A C 1
ATOM 749 O O . PRO A 1 92 ? -16.524 -2.149 14.148 1.00 79.06 92 PRO A O 1
ATOM 752 N N . ILE A 1 93 ? -16.884 -3.296 16.056 1.00 83.56 93 ILE A N 1
ATOM 753 C CA . ILE A 1 93 ? -15.508 -3.746 16.273 1.00 83.56 93 ILE A CA 1
ATOM 754 C C . ILE A 1 93 ? -15.369 -5.156 15.704 1.00 83.56 93 ILE A C 1
ATOM 756 O O . ILE A 1 93 ? -16.039 -6.082 16.159 1.00 83.56 93 ILE A O 1
ATOM 760 N N . SER A 1 94 ? -14.504 -5.317 14.704 1.00 83.69 94 SER A N 1
ATOM 761 C CA . SER A 1 94 ? -14.158 -6.631 14.162 1.00 83.69 94 SER A CA 1
ATOM 762 C C . SER A 1 94 ? -13.137 -7.307 15.076 1.00 83.69 94 SER A C 1
ATOM 764 O O . SER A 1 94 ? -12.094 -6.727 15.354 1.00 83.69 94 SER A O 1
ATOM 766 N N . THR A 1 95 ? -13.418 -8.529 15.525 1.00 87.62 95 THR A N 1
ATOM 767 C CA . THR A 1 95 ? -12.517 -9.338 16.376 1.00 87.62 95 THR A CA 1
ATOM 768 C C . THR A 1 95 ? -12.219 -10.715 15.777 1.00 87.62 95 THR A C 1
ATOM 770 O O . THR A 1 95 ? -11.585 -11.554 16.410 1.00 87.62 95 THR A O 1
ATOM 773 N N . TYR A 1 96 ? -12.658 -10.957 14.538 1.00 87.88 96 TYR A N 1
ATOM 774 C CA . TYR A 1 96 ? -12.532 -12.236 13.841 1.00 87.88 96 TYR A CA 1
ATOM 775 C C . TYR A 1 96 ? -11.480 -12.190 12.721 1.00 87.88 96 TYR A C 1
ATOM 777 O O . TYR A 1 96 ? -11.278 -11.165 12.061 1.00 87.88 96 TYR A O 1
ATOM 785 N N . GLY A 1 97 ? -10.839 -13.331 12.454 1.00 90.94 97 GLY A N 1
ATOM 786 C CA . GLY A 1 97 ? -9.849 -13.471 11.385 1.00 90.94 97 GLY A CA 1
ATOM 787 C C . GLY A 1 97 ? -8.602 -12.632 11.652 1.00 90.94 97 GLY A C 1
ATOM 788 O O . GLY A 1 97 ? -8.080 -12.641 12.761 1.00 90.94 97 GLY A O 1
ATOM 789 N N . LEU A 1 98 ? -8.119 -11.877 10.659 1.00 92.69 98 LEU A N 1
ATOM 790 C CA . LEU A 1 98 ? -6.927 -11.033 10.844 1.00 92.69 98 LEU A CA 1
ATOM 791 C C . LEU A 1 98 ? -7.097 -9.972 11.944 1.00 92.69 98 LEU A C 1
ATOM 793 O O . LEU A 1 98 ? -6.124 -9.625 12.615 1.00 92.69 98 LEU A O 1
ATOM 797 N N . TYR A 1 99 ? -8.333 -9.519 12.175 1.00 92.25 99 TYR A N 1
ATOM 798 C CA . TYR A 1 99 ? -8.644 -8.540 13.216 1.00 92.25 99 TYR A CA 1
ATOM 799 C C . TYR A 1 99 ? -8.479 -9.081 14.642 1.00 92.25 99 TYR A C 1
ATOM 801 O O . TYR A 1 99 ? -8.397 -8.295 15.580 1.00 92.25 99 TYR A O 1
ATOM 809 N N . SER A 1 100 ? -8.381 -10.404 14.826 1.00 91.88 100 SER A N 1
ATOM 810 C CA . SER A 1 100 ? -8.090 -10.998 16.137 1.00 91.88 100 SER A CA 1
ATOM 811 C C . SER A 1 100 ? -6.612 -10.876 16.531 1.00 91.88 100 SER A C 1
ATOM 813 O O . SER A 1 100 ? -6.263 -11.133 17.680 1.00 91.88 100 SER A O 1
ATOM 815 N N . LYS A 1 101 ? -5.730 -10.546 15.576 1.00 94.38 101 LYS A N 1
ATOM 816 C CA . LYS A 1 101 ? -4.273 -10.452 15.775 1.00 94.38 101 LYS A CA 1
ATOM 817 C C . LYS A 1 101 ? -3.758 -9.025 15.629 1.00 94.38 101 LYS A C 1
ATOM 819 O O . LYS A 1 101 ? -2.853 -8.619 16.346 1.00 94.38 101 LYS A O 1
ATOM 824 N N . ILE A 1 102 ? -4.308 -8.279 14.674 1.00 93.19 102 ILE A N 1
ATOM 825 C CA . ILE A 1 102 ? -3.874 -6.926 14.322 1.00 93.19 102 ILE A CA 1
ATOM 826 C C . ILE A 1 102 ? -5.123 -6.058 14.232 1.00 93.19 102 ILE A C 1
ATOM 828 O O . ILE A 1 102 ? -6.087 -6.460 13.596 1.00 93.19 102 ILE A O 1
ATOM 832 N N . ARG A 1 103 ? -5.124 -4.866 14.840 1.00 91.06 103 ARG A N 1
ATOM 833 C CA . ARG A 1 103 ? -6.321 -4.000 14.886 1.00 91.06 103 ARG A CA 1
ATOM 834 C C . ARG A 1 103 ? -6.693 -3.382 13.534 1.00 91.06 103 ARG A C 1
ATOM 836 O O . ARG A 1 103 ? -7.873 -3.230 13.239 1.00 91.06 103 ARG A O 1
ATOM 843 N N . HIS A 1 104 ? -5.700 -3.089 12.693 1.00 92.81 104 HIS A N 1
ATOM 844 C CA . HIS A 1 104 ? -5.897 -2.500 11.362 1.00 92.81 104 HIS A CA 1
ATOM 845 C C . HIS A 1 104 ? -5.157 -3.282 10.258 1.00 92.81 104 HIS A C 1
ATOM 847 O O . HIS A 1 104 ? -4.238 -2.752 9.626 1.00 92.81 104 HIS A O 1
ATOM 853 N N . PRO A 1 105 ? -5.534 -4.546 9.990 1.00 94.94 105 PRO A N 1
ATOM 854 C CA . PRO A 1 105 ? -4.887 -5.368 8.974 1.00 94.94 105 PRO A CA 1
ATOM 855 C C . PRO A 1 105 ? -5.078 -4.792 7.561 1.00 94.94 105 PRO A C 1
ATOM 857 O O . PRO A 1 105 ? -4.231 -5.011 6.700 1.00 94.94 105 PRO A O 1
ATOM 860 N N . GLN A 1 106 ? -6.128 -3.992 7.324 1.00 93.69 106 GLN A N 1
ATOM 861 C CA . GLN A 1 106 ? -6.325 -3.282 6.058 1.00 93.69 106 GLN A CA 1
ATOM 862 C C . GLN A 1 106 ? -5.221 -2.251 5.784 1.00 93.69 106 GLN A C 1
ATOM 864 O O . GLN A 1 106 ? -4.691 -2.208 4.677 1.00 93.69 106 GLN A O 1
ATOM 869 N N . TYR A 1 107 ? -4.830 -1.454 6.784 1.00 93.69 107 TYR A N 1
ATOM 870 C CA . TYR A 1 107 ? -3.769 -0.457 6.617 1.00 93.69 107 TYR A CA 1
ATOM 871 C C . TYR A 1 107 ? -2.395 -1.115 6.540 1.00 93.69 107 TYR A C 1
ATOM 873 O O . TYR A 1 107 ? -1.545 -0.645 5.788 1.00 93.69 107 TYR A O 1
ATOM 881 N N . LEU A 1 108 ? -2.199 -2.235 7.244 1.00 94.88 108 LEU A N 1
ATOM 882 C CA . LEU A 1 108 ? -1.001 -3.057 7.090 1.00 94.88 108 LEU A CA 1
ATOM 883 C C . LEU A 1 108 ? -0.869 -3.579 5.653 1.00 94.88 108 LEU A C 1
ATOM 885 O O . LEU A 1 108 ? 0.177 -3.402 5.036 1.00 94.88 108 LEU A O 1
ATOM 889 N N . GLY A 1 109 ? -1.935 -4.175 5.109 1.00 95.06 109 GLY A N 1
ATOM 890 C CA . GLY A 1 109 ? -1.949 -4.675 3.735 1.00 95.06 109 GLY A CA 1
ATOM 891 C C . GLY A 1 109 ? -1.646 -3.574 2.719 1.00 95.06 109 GLY A C 1
ATOM 892 O O . GLY A 1 109 ? -0.760 -3.750 1.887 1.00 95.06 109 GLY A O 1
ATOM 893 N N . LEU A 1 110 ? -2.299 -2.411 2.842 1.00 91.75 110 LEU A N 1
ATOM 894 C CA . LEU A 1 110 ? -2.018 -1.253 1.986 1.00 91.75 110 LEU A CA 1
ATOM 895 C C . LEU A 1 110 ? -0.563 -0.791 2.110 1.00 91.75 110 LEU A C 1
ATOM 897 O O . LEU A 1 110 ? 0.106 -0.652 1.099 1.00 91.75 110 LEU A O 1
ATOM 901 N N . THR A 1 111 ? -0.038 -0.637 3.324 1.00 93.25 111 THR A N 1
ATOM 902 C CA . THR A 1 111 ? 1.357 -0.222 3.558 1.00 93.25 111 THR A CA 1
ATOM 903 C C . THR A 1 111 ? 2.374 -1.164 2.900 1.00 93.25 111 THR A C 1
ATOM 905 O O . THR A 1 111 ? 3.396 -0.719 2.378 1.00 93.25 111 THR A O 1
ATOM 908 N N . ILE A 1 112 ? 2.104 -2.471 2.912 1.00 95.44 112 ILE A N 1
ATOM 909 C CA . ILE A 1 112 ? 2.971 -3.475 2.283 1.00 95.44 112 ILE A CA 1
ATOM 910 C C . ILE A 1 112 ? 2.823 -3.450 0.751 1.00 95.44 112 ILE A C 1
ATOM 912 O O . ILE A 1 112 ? 3.821 -3.573 0.044 1.00 95.44 112 ILE A O 1
ATOM 916 N N . VAL A 1 113 ? 1.609 -3.240 0.223 1.00 91.69 113 VAL A N 1
ATOM 917 C CA . VAL A 1 113 ? 1.380 -3.034 -1.222 1.00 91.69 113 VAL A CA 1
ATOM 918 C C . VAL A 1 113 ? 2.186 -1.842 -1.727 1.00 91.69 113 VAL A C 1
ATOM 920 O O . VAL A 1 113 ? 2.888 -1.947 -2.731 1.00 91.69 113 VAL A O 1
ATOM 923 N N . THR A 1 114 ? 2.109 -0.720 -1.014 1.00 89.50 114 THR A N 1
ATOM 924 C CA . THR A 1 114 ? 2.808 0.508 -1.390 1.00 89.50 114 THR A CA 1
ATOM 925 C C . THR A 1 114 ? 4.316 0.364 -1.270 1.00 89.50 114 THR A C 1
ATOM 927 O O . THR A 1 114 ? 5.040 0.842 -2.139 1.00 89.50 114 THR A O 1
ATOM 930 N N . LEU A 1 115 ? 4.794 -0.382 -0.269 1.00 91.44 115 LEU A N 1
ATOM 931 C CA . LEU A 1 115 ? 6.204 -0.749 -0.171 1.00 91.44 115 LEU A CA 1
ATOM 932 C C . LEU A 1 115 ? 6.648 -1.573 -1.384 1.00 91.44 115 LEU A C 1
ATOM 934 O O . LEU A 1 115 ? 7.713 -1.313 -1.933 1.00 91.44 115 LEU A O 1
ATOM 938 N N . GLY A 1 116 ? 5.830 -2.532 -1.824 1.00 90.94 116 GLY A N 1
ATOM 939 C CA . GLY A 1 116 ? 6.105 -3.338 -3.011 1.00 90.94 116 GLY A CA 1
ATOM 940 C C . GLY A 1 116 ? 6.322 -2.485 -4.261 1.00 90.94 116 GLY A C 1
ATOM 941 O O . GLY A 1 116 ? 7.334 -2.651 -4.937 1.00 90.94 116 GLY A O 1
ATOM 942 N N . PHE A 1 117 ? 5.440 -1.517 -4.524 1.00 85.44 117 PHE A N 1
ATOM 943 C CA . PHE A 1 117 ? 5.598 -0.591 -5.654 1.00 85.44 117 PHE A CA 1
ATOM 944 C C . PHE A 1 117 ? 6.847 0.293 -5.544 1.00 85.44 117 PHE A C 1
ATOM 946 O O . PHE A 1 117 ? 7.573 0.471 -6.527 1.00 85.44 117 PHE A O 1
ATOM 953 N N . THR A 1 118 ? 7.142 0.800 -4.345 1.00 86.81 118 THR A N 1
ATOM 954 C CA . THR A 1 118 ? 8.369 1.563 -4.086 1.00 86.81 118 THR A CA 1
ATOM 955 C C . THR A 1 118 ? 9.615 0.719 -4.345 1.00 86.81 118 THR A C 1
ATOM 957 O O . THR A 1 118 ? 10.538 1.184 -5.009 1.00 86.81 118 THR A O 1
ATOM 960 N N . LEU A 1 119 ? 9.636 -0.532 -3.881 1.00 89.00 119 LEU A N 1
ATOM 961 C CA . LEU A 1 119 ? 10.758 -1.444 -4.096 1.00 89.00 119 LEU A CA 1
ATOM 962 C C . LEU A 1 119 ? 10.937 -1.789 -5.572 1.00 89.00 119 LEU A C 1
ATOM 964 O O . LEU A 1 119 ? 12.059 -1.689 -6.048 1.00 89.00 119 LEU A O 1
ATOM 968 N N . MET A 1 120 ? 9.864 -2.075 -6.318 1.00 86.12 120 MET A N 1
ATOM 969 C CA . MET A 1 120 ? 9.967 -2.276 -7.772 1.00 86.12 120 MET A CA 1
ATOM 970 C C . MET A 1 120 ? 10.552 -1.044 -8.470 1.00 86.12 120 MET A C 1
ATOM 972 O O . MET A 1 120 ? 11.348 -1.161 -9.400 1.00 86.12 120 MET A O 1
ATOM 976 N N . SER A 1 121 ? 10.178 0.153 -8.008 1.00 80.56 121 SER A N 1
ATOM 977 C CA . SER A 1 121 ? 10.721 1.401 -8.545 1.00 80.56 121 SER A CA 1
ATOM 978 C C . SER A 1 121 ? 12.206 1.556 -8.242 1.00 80.56 121 SER A C 1
ATOM 980 O O . SER A 1 121 ? 12.954 1.984 -9.114 1.00 80.56 121 SER A O 1
ATOM 982 N N . ILE A 1 122 ? 12.654 1.157 -7.050 1.00 84.62 122 ILE A N 1
ATOM 983 C CA . ILE A 1 122 ? 14.074 1.143 -6.67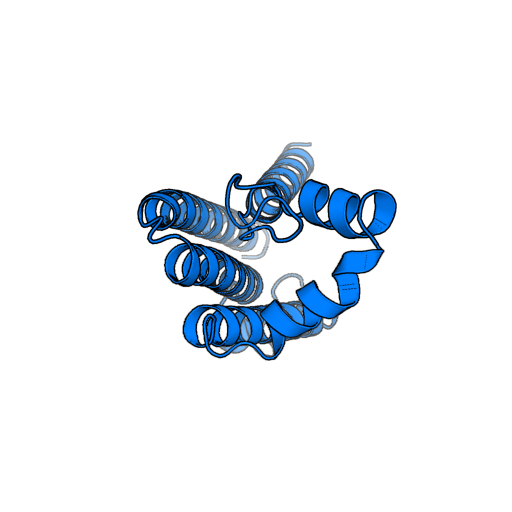6 1.00 84.62 122 ILE A CA 1
ATOM 984 C C . ILE A 1 122 ? 14.840 0.074 -7.469 1.00 84.62 122 ILE A C 1
ATOM 986 O O . ILE A 1 122 ? 15.902 0.380 -8.000 1.00 84.62 122 ILE A O 1
ATOM 990 N N . GLU A 1 123 ? 14.299 -1.140 -7.597 1.00 85.44 123 GLU A N 1
ATOM 991 C CA . GLU A 1 123 ? 14.884 -2.260 -8.353 1.00 85.44 123 GLU A CA 1
ATOM 992 C C . GLU A 1 123 ? 15.076 -1.911 -9.840 1.00 85.44 123 GLU A C 1
ATOM 994 O O . GLU A 1 123 ? 16.044 -2.345 -10.457 1.00 85.44 123 GLU A O 1
ATOM 999 N N . TRP A 1 124 ? 14.178 -1.102 -10.411 1.00 79.69 124 TRP A N 1
ATOM 1000 C CA . TRP A 1 124 ? 14.292 -0.597 -11.783 1.00 79.69 124 TRP A CA 1
ATOM 1001 C C . TRP A 1 124 ? 15.222 0.623 -11.895 1.00 79.69 124 TRP A C 1
ATOM 1003 O O . TRP A 1 124 ? 16.116 0.689 -12.735 1.00 79.69 124 TRP A O 1
ATOM 1013 N N . LYS A 1 125 ? 14.901 1.618 -11.062 1.00 77.56 125 LYS A N 1
ATOM 1014 C CA . LYS A 1 125 ? 15.363 3.006 -10.950 1.00 77.56 125 LYS A CA 1
ATOM 1015 C C . LYS A 1 125 ? 16.762 3.279 -10.422 1.00 77.56 125 LYS A C 1
ATOM 1017 O O . LYS A 1 125 ? 17.435 4.223 -10.825 1.00 77.56 125 LYS A O 1
ATOM 1022 N N . GLY A 1 126 ? 17.053 2.581 -9.327 1.00 76.12 126 GLY A N 1
ATOM 1023 C CA . GLY A 1 126 ? 17.874 3.109 -8.238 1.00 76.12 126 GLY A CA 1
ATOM 1024 C C . GLY A 1 126 ? 17.260 4.309 -7.488 1.00 76.12 126 GLY A C 1
ATOM 1025 O O . GLY A 1 126 ? 17.978 4.968 -6.746 1.00 76.12 126 GLY A O 1
ATOM 1026 N N . THR A 1 127 ? 15.967 4.626 -7.658 1.00 76.62 127 THR A N 1
ATOM 1027 C CA . THR A 1 127 ? 15.313 5.836 -7.102 1.00 76.62 127 THR A CA 1
ATOM 1028 C C . THR A 1 127 ? 14.995 5.697 -5.611 1.00 76.62 127 THR A C 1
ATOM 1030 O O . THR A 1 127 ? 13.837 5.527 -5.213 1.00 76.62 127 THR A O 1
ATOM 1033 N N . ILE A 1 128 ? 16.031 5.722 -4.775 1.00 82.56 128 ILE A N 1
ATOM 1034 C CA . ILE A 1 128 ? 15.940 5.542 -3.317 1.00 82.56 128 ILE A CA 1
ATOM 1035 C C . ILE A 1 128 ? 15.104 6.652 -2.656 1.00 82.56 128 ILE A C 1
ATOM 1037 O O . ILE A 1 128 ? 14.499 6.420 -1.609 1.00 82.56 128 ILE A O 1
ATOM 1041 N N . GLU A 1 129 ? 14.981 7.827 -3.277 1.00 81.12 129 GLU A N 1
ATOM 1042 C CA . GLU A 1 129 ? 14.184 8.953 -2.770 1.00 81.12 129 GLU A CA 1
ATOM 1043 C C . GLU A 1 129 ? 12.701 8.586 -2.576 1.00 81.12 129 GLU A C 1
ATOM 1045 O O . GLU A 1 129 ? 12.036 9.113 -1.678 1.00 81.12 129 GLU A O 1
ATOM 1050 N N . LEU A 1 130 ? 12.189 7.623 -3.353 1.00 82.06 130 LEU A N 1
ATOM 1051 C CA . LEU A 1 130 ? 10.816 7.120 -3.224 1.00 82.06 130 LEU A CA 1
ATOM 1052 C C . LEU A 1 130 ? 10.559 6.421 -1.885 1.00 82.06 130 LEU A C 1
ATOM 1054 O O . LEU A 1 130 ? 9.416 6.373 -1.424 1.00 82.06 130 LEU A O 1
ATOM 1058 N N . LEU A 1 131 ? 11.607 5.935 -1.215 1.00 86.56 131 LEU A N 1
ATOM 1059 C CA . LEU A 1 131 ? 11.486 5.395 0.135 1.00 86.56 131 LEU A CA 1
ATOM 1060 C C . LEU A 1 131 ? 11.044 6.477 1.130 1.00 86.56 131 LEU A C 1
ATOM 1062 O O . LEU A 1 131 ? 10.237 6.198 2.014 1.00 86.56 131 LEU A O 1
ATOM 1066 N N . GLY A 1 132 ? 11.501 7.722 0.955 1.00 85.56 132 GLY A N 1
ATOM 1067 C CA . GLY A 1 132 ? 11.063 8.859 1.770 1.00 85.56 132 GLY A CA 1
ATOM 1068 C C . GLY A 1 132 ? 9.571 9.155 1.600 1.00 85.56 132 GLY A C 1
ATOM 1069 O O . GLY A 1 132 ? 8.854 9.336 2.584 1.00 85.56 132 GLY A O 1
ATOM 1070 N N . VAL A 1 133 ? 9.075 9.115 0.360 1.00 83.31 133 VAL A N 1
ATOM 1071 C CA . VAL A 1 133 ? 7.641 9.273 0.054 1.00 83.31 133 VAL A CA 1
ATOM 1072 C C . VAL A 1 133 ? 6.823 8.143 0.683 1.00 83.31 133 VAL A C 1
ATOM 1074 O O . VAL A 1 133 ? 5.778 8.387 1.292 1.00 83.31 133 VAL A O 1
ATOM 1077 N N . TRP A 1 134 ? 7.323 6.908 0.609 1.00 88.19 134 TRP A N 1
ATOM 1078 C CA . TRP A 1 134 ? 6.686 5.768 1.260 1.00 88.19 134 TRP A CA 1
ATOM 1079 C C . TRP A 1 134 ? 6.642 5.915 2.789 1.00 88.19 134 TRP A C 1
ATOM 1081 O O . TRP A 1 134 ? 5.595 5.663 3.384 1.00 88.19 134 TRP A O 1
ATOM 1091 N N . LEU A 1 135 ? 7.716 6.390 3.430 1.00 91.19 135 LEU A N 1
ATOM 1092 C CA . LEU A 1 135 ? 7.742 6.645 4.877 1.00 91.19 135 LEU A CA 1
ATOM 1093 C C . LEU A 1 135 ? 6.698 7.688 5.298 1.00 91.19 135 LEU A C 1
ATOM 1095 O O . LEU A 1 135 ? 6.022 7.514 6.313 1.00 91.19 135 LEU A O 1
ATOM 1099 N N . ILE A 1 136 ? 6.503 8.739 4.498 1.00 88.38 136 ILE A N 1
ATOM 1100 C CA . ILE A 1 136 ? 5.433 9.721 4.730 1.00 88.38 136 ILE A CA 1
ATOM 1101 C C . ILE A 1 136 ? 4.059 9.043 4.627 1.00 88.38 136 ILE A C 1
ATOM 1103 O O . ILE A 1 136 ? 3.196 9.253 5.484 1.00 88.38 136 ILE A O 1
ATOM 1107 N N . SER A 1 137 ? 3.857 8.179 3.626 1.00 87.75 137 SER A N 1
ATOM 1108 C CA . SER A 1 137 ? 2.616 7.409 3.485 1.00 87.75 137 SER A CA 1
ATOM 1109 C C . SER A 1 137 ? 2.380 6.450 4.656 1.00 87.75 137 SER A C 1
ATOM 1111 O O . SER A 1 137 ? 1.240 6.318 5.105 1.00 87.75 137 SER A O 1
ATOM 1113 N N . LEU A 1 138 ? 3.429 5.799 5.165 1.00 92.31 138 LEU A N 1
ATOM 1114 C CA . LEU A 1 138 ? 3.379 4.932 6.343 1.00 92.31 138 LEU A CA 1
ATOM 1115 C C . LEU A 1 138 ? 2.889 5.716 7.565 1.00 92.31 138 LEU A C 1
ATOM 1117 O O . LEU A 1 138 ? 1.957 5.279 8.241 1.00 92.31 138 LEU A O 1
ATOM 1121 N N . ILE A 1 139 ? 3.464 6.896 7.816 1.00 93.31 139 ILE A N 1
ATOM 1122 C CA . ILE A 1 139 ? 3.018 7.783 8.899 1.00 93.31 139 ILE A CA 1
ATOM 1123 C C . ILE A 1 139 ? 1.545 8.159 8.698 1.00 93.31 139 ILE A C 1
ATOM 1125 O O . ILE A 1 139 ? 0.762 8.088 9.644 1.00 93.31 139 ILE A O 1
ATOM 1129 N N . GLY A 1 140 ? 1.140 8.481 7.467 1.00 90.12 140 GLY A N 1
ATOM 1130 C CA . GLY A 1 140 ? -0.257 8.744 7.123 1.00 90.12 140 GLY A CA 1
ATOM 1131 C C . GLY A 1 140 ? -1.193 7.593 7.512 1.00 90.12 140 GLY A C 1
ATOM 1132 O O . GLY A 1 140 ? -2.201 7.820 8.183 1.00 90.12 140 GLY A O 1
ATOM 1133 N N . TYR A 1 141 ? -0.841 6.351 7.169 1.00 91.69 141 TYR A N 1
ATOM 1134 C CA . TYR A 1 141 ? -1.626 5.173 7.550 1.00 91.69 141 TYR A CA 1
ATOM 1135 C C . TYR A 1 141 ? -1.648 4.926 9.064 1.00 91.69 141 TYR A C 1
ATOM 1137 O O . TYR A 1 141 ? -2.699 4.565 9.597 1.00 91.69 141 TYR A O 1
ATOM 1145 N N . ILE A 1 142 ? -0.544 5.171 9.775 1.00 93.69 142 ILE A N 1
ATOM 1146 C CA . ILE A 1 142 ? -0.495 5.076 11.243 1.00 93.69 142 ILE A CA 1
ATOM 1147 C C . ILE A 1 142 ? -1.432 6.109 11.884 1.00 93.69 142 ILE A C 1
ATOM 1149 O O . ILE A 1 142 ? -2.199 5.772 12.787 1.00 93.69 142 ILE A O 1
ATOM 1153 N N . LEU A 1 143 ? -1.420 7.355 11.404 1.00 92.44 143 LEU A N 1
ATOM 1154 C CA . LEU A 1 143 ? -2.294 8.415 11.916 1.00 92.44 143 LEU A CA 1
ATOM 1155 C C . LEU A 1 143 ? -3.775 8.118 11.647 1.00 92.44 143 LEU A C 1
ATOM 1157 O O . LEU A 1 143 ? -4.621 8.367 12.511 1.00 92.44 143 LEU A O 1
ATOM 1161 N N . LEU A 1 144 ? -4.095 7.552 10.479 1.00 91.56 144 LEU A N 1
ATOM 1162 C CA . LEU A 1 144 ? -5.449 7.090 10.164 1.00 91.56 144 LEU A CA 1
ATOM 1163 C C . LEU A 1 144 ? -5.893 5.963 11.102 1.00 91.56 144 LEU A C 1
ATOM 1165 O O . LEU A 1 144 ? -6.986 6.048 11.664 1.00 91.56 144 LEU A O 1
ATOM 1169 N N . ALA A 1 145 ? -5.034 4.963 11.322 1.00 92.06 145 ALA A N 1
ATOM 1170 C CA . ALA A 1 145 ? -5.282 3.873 12.266 1.00 92.06 145 ALA A CA 1
ATOM 1171 C C . ALA A 1 145 ? -5.562 4.411 13.674 1.00 92.06 145 ALA A C 1
ATOM 1173 O O . ALA A 1 145 ? -6.587 4.096 14.275 1.00 92.06 145 ALA A O 1
ATOM 1174 N N . TYR A 1 146 ? -4.705 5.309 14.161 1.00 92.56 146 TYR A N 1
ATOM 1175 C CA . TYR A 1 146 ? -4.850 5.925 15.476 1.00 92.56 146 TYR A CA 1
ATOM 1176 C C . TYR A 1 146 ? -6.148 6.738 15.614 1.00 92.56 146 TYR A C 1
ATOM 1178 O O . TYR A 1 146 ? -6.850 6.641 16.622 1.00 92.56 146 TYR A O 1
ATOM 1186 N N . SER A 1 147 ? -6.503 7.527 14.594 1.00 90.12 147 SER A N 1
ATOM 1187 C CA . SER A 1 147 ? -7.754 8.299 14.560 1.00 90.12 147 SER A CA 1
ATOM 1188 C C . SER A 1 147 ? -8.993 7.398 14.585 1.00 90.12 147 SER A C 1
ATOM 1190 O O . SER A 1 147 ? -9.992 7.716 15.239 1.00 90.12 147 SER A O 1
ATOM 1192 N N . GLU A 1 148 ? -8.945 6.272 13.873 1.00 88.06 148 GLU A N 1
ATOM 1193 C CA . GLU A 1 148 ? -10.006 5.269 13.859 1.00 88.06 148 GLU A CA 1
ATOM 1194 C C . GLU A 1 148 ? -10.135 4.569 15.217 1.00 88.06 148 GLU A C 1
ATOM 1196 O O . GLU A 1 148 ? -11.241 4.505 15.757 1.00 88.06 148 GLU A O 1
ATOM 1201 N N . GLU A 1 149 ? -9.022 4.151 15.819 1.00 89.00 149 GLU A N 1
ATOM 1202 C CA . GLU A 1 149 ? -9.002 3.511 17.135 1.00 89.00 149 GLU A CA 1
ATOM 1203 C C . GLU A 1 149 ? -9.543 4.437 18.231 1.00 89.00 149 GLU A C 1
ATOM 1205 O O . GLU A 1 149 ? -10.460 4.066 18.966 1.00 89.00 149 GLU A O 1
ATOM 1210 N N . LYS A 1 150 ? -9.053 5.680 18.298 1.00 89.00 150 LYS A N 1
ATOM 1211 C CA . LYS A 1 150 ? -9.514 6.675 19.279 1.00 89.00 150 LYS A CA 1
ATOM 1212 C C . LYS A 1 150 ? -11.020 6.924 19.187 1.00 89.00 150 LYS A C 1
ATOM 1214 O O . LYS A 1 150 ? -11.673 7.189 20.194 1.00 89.00 150 LYS A O 1
ATOM 1219 N N . HIS A 1 151 ? -11.577 6.860 17.983 1.00 85.06 151 HIS A N 1
ATOM 1220 C CA . HIS A 1 151 ? -13.009 7.011 17.776 1.00 85.06 151 HIS A CA 1
ATOM 1221 C C . HIS A 1 151 ? -13.799 5.785 18.242 1.00 85.06 151 HIS A C 1
ATOM 1223 O O . HIS A 1 151 ? -14.806 5.950 18.930 1.00 85.06 151 HIS A O 1
ATOM 1229 N N . LEU A 1 152 ? -13.338 4.576 17.913 1.00 85.56 152 LEU A N 1
ATOM 1230 C CA . LEU A 1 152 ? -13.976 3.339 18.369 1.00 85.56 152 LEU A CA 1
ATOM 1231 C C . LEU A 1 152 ? -14.005 3.264 19.901 1.00 85.56 152 LEU A C 1
ATOM 1233 O O . LEU A 1 152 ? -15.046 2.949 20.470 1.00 85.56 152 LEU A O 1
ATOM 1237 N N . LEU A 1 153 ? -12.910 3.655 20.561 1.00 85.31 153 LEU A N 1
ATOM 1238 C CA . LEU A 1 153 ? -12.827 3.721 22.023 1.00 85.31 153 LEU A CA 1
ATOM 1239 C C . LEU A 1 153 ? -13.764 4.765 22.644 1.00 85.31 153 LEU A C 1
ATOM 1241 O O . LEU A 1 153 ? -14.167 4.607 23.783 1.00 85.31 153 LEU A O 1
ATOM 1245 N N . LYS A 1 154 ? -14.112 5.841 21.932 1.00 86.25 154 LYS A N 1
ATOM 1246 C CA . LYS A 1 154 ? -15.020 6.873 22.459 1.00 86.25 154 LYS A CA 1
ATOM 1247 C C . LYS A 1 154 ? -16.498 6.485 22.339 1.00 86.25 154 LYS A C 1
ATOM 1249 O O . LYS A 1 154 ? -17.311 6.953 23.126 1.00 86.25 154 LYS A O 1
ATOM 1254 N N . ASN A 1 155 ? -16.845 5.707 21.316 1.00 83.06 155 ASN A N 1
ATOM 1255 C CA . ASN A 1 155 ? -18.237 5.447 20.939 1.00 83.06 155 ASN A CA 1
ATOM 1256 C C . ASN A 1 155 ? -18.739 4.051 21.333 1.00 83.06 155 ASN A C 1
ATOM 1258 O O . ASN A 1 155 ? -19.943 3.802 21.284 1.00 83.06 155 ASN A O 1
ATOM 1262 N N . HIS A 1 156 ? -17.830 3.131 21.656 1.00 76.69 156 HIS A N 1
ATOM 1263 C CA . HIS A 1 156 ? -18.150 1.730 21.932 1.00 76.69 156 HIS A CA 1
ATOM 1264 C C . HIS A 1 156 ? -17.514 1.207 23.232 1.00 76.69 156 HIS A C 1
ATOM 1266 O O . HIS A 1 156 ? -17.454 -0.007 23.421 1.00 76.69 156 HIS A O 1
ATOM 1272 N N . HIS A 1 157 ? -17.076 2.115 24.112 1.00 53.66 157 HIS A N 1
ATOM 1273 C CA . HIS A 1 157 ? -16.773 1.858 25.521 1.00 53.66 157 HIS A CA 1
ATOM 1274 C C . HIS A 1 157 ? -17.616 2.764 26.412 1.00 53.66 157 HIS A C 1
ATOM 1276 O O . HIS A 1 157 ? -17.839 3.930 26.010 1.00 53.66 157 HIS A O 1
#

Radius of gyration: 17.47 Å; chains: 1; bounding box: 40×30×53 Å

Secondary structure (DSSP, 8-state):
-HHHHHHHHHHHHHHHHHHT-EEE--STTTTS-EEEHHHHHHIIIII-GGGHHHHHHHHHH-GGGHHHHHHHHHHHHHHHHHHHHHHT-SSSS--SGGGGT-S-HHHHHHHHHHHHHHHHHHHHH--THHHHHHHHHHHHHHHHHHHHHHHHHHH--

Foldseek 3Di:
DVVVVLVVVLVVLVVCLLQQQFAQADDPCRRPDRHGPVVRCCCCVPPNVVCPVVVCCCQPPDPLQVPLNVLLVVLQVLQVQQVVQVVPDPDPQRCDDPCVPDVCSNLVSSLSNSVSRLSSSCSRPVPCVVVVVSVVSNVSSVVSSVVVVVVCVVPVD

pLDDT: mean 82.52, std 11.9, range [38.12, 97.19]

Sequence (157 aa):
MMEQVRKAVSNIVSTFLMIVQHIPVVGPWYGIMTIPIIIYFVTVLLVHPEFISSELSLLFFSWHFIFGRTMFLAGLTIFLLALSNFRKRTTPISTYGLYSKIRHPQYLGLTIVTLGFTLMSIEWKGTIELLGVWLISLIGYILLAYSEEKHLLKNHH